Protein AF-A0A535DQ76-F1 (afdb_monomer_lite)

Secondary structure (DSSP, 8-state):
------EEEE--S-TTS-S-----HHHHHHHHHHHHHHHHTEEEEEEETTEEEEEEES-HHHHHHHHHHHHHHHHHH-TT-EEEEEEETTEEEEEEEPPP-------

Structure (mmCIF, N/CA/C/O backbone):
data_AF-A0A535DQ76-F1
#
_entry.id   AF-A0A535DQ76-F1
#
loop_
_atom_site.group_PDB
_atom_site.id
_atom_site.type_symbol
_atom_site.label_atom_id
_atom_site.label_alt_id
_atom_site.label_comp_id
_atom_site.label_asym_id
_atom_site.label_entity_id
_atom_site.label_seq_id
_atom_site.pdbx_PDB_ins_code
_atom_site.Cartn_x
_atom_site.Cartn_y
_atom_site.Cartn_z
_atom_site.occupancy
_atom_site.B_iso_or_equiv
_atom_site.auth_seq_id
_atom_site.auth_comp_id
_atom_site.auth_asym_id
_atom_site.auth_atom_id
_atom_site.pdbx_PDB_model_num
ATOM 1 N N . MET A 1 1 ? -16.157 -11.767 21.098 1.00 42.91 1 MET A N 1
ATOM 2 C CA . MET A 1 1 ? -15.486 -12.261 19.875 1.00 42.91 1 MET A CA 1
ATOM 3 C C . MET A 1 1 ? -14.058 -11.747 19.879 1.00 42.91 1 MET A C 1
ATOM 5 O O . MET A 1 1 ? -13.877 -10.554 20.072 1.00 42.91 1 MET A O 1
ATOM 9 N N . LYS A 1 2 ? -13.051 -12.621 19.752 1.00 48.41 2 LYS A N 1
ATOM 10 C CA . LYS A 1 2 ? -11.672 -12.180 19.495 1.00 48.41 2 LYS A CA 1
ATOM 11 C C . LYS A 1 2 ? -11.625 -11.763 18.026 1.00 48.41 2 LYS A C 1
ATOM 13 O O . LYS A 1 2 ? -11.803 -12.624 17.170 1.00 48.41 2 LYS A O 1
ATOM 18 N N . VAL A 1 3 ? -11.481 -10.470 17.748 1.00 57.53 3 VAL A N 1
ATOM 19 C CA . VAL A 1 3 ? -11.223 -9.992 16.385 1.00 57.53 3 VAL A CA 1
ATOM 20 C C . VAL A 1 3 ? -9.846 -10.533 16.013 1.00 57.53 3 VAL A C 1
ATOM 22 O O . VAL A 1 3 ? -8.850 -10.163 16.632 1.00 57.53 3 VAL A O 1
ATOM 25 N N . GLN A 1 4 ? -9.795 -11.508 15.107 1.00 62.81 4 GLN A N 1
ATOM 26 C CA . GLN A 1 4 ? -8.526 -11.924 14.525 1.00 62.81 4 GLN A CA 1
ATOM 27 C C . GLN A 1 4 ? -8.170 -10.873 13.485 1.00 62.81 4 GLN A C 1
ATOM 29 O O . GLN A 1 4 ? -8.809 -10.817 12.439 1.00 62.81 4 GLN A O 1
ATOM 34 N N . LEU A 1 5 ? -7.192 -10.030 13.809 1.00 82.94 5 LEU A N 1
ATOM 35 C CA . LEU A 1 5 ? -6.689 -9.025 12.884 1.00 82.94 5 LEU A CA 1
ATOM 36 C C . LEU A 1 5 ? -6.127 -9.729 11.645 1.00 82.94 5 LEU A C 1
ATOM 38 O O . LEU A 1 5 ? -5.319 -10.659 11.754 1.00 82.94 5 LEU A O 1
ATOM 42 N N . ARG A 1 6 ? -6.594 -9.309 10.468 1.00 93.56 6 ARG A N 1
ATOM 43 C CA . ARG A 1 6 ? -6.161 -9.862 9.182 1.00 93.56 6 ARG A CA 1
ATOM 44 C C . ARG A 1 6 ? -4.707 -9.478 8.894 1.00 93.56 6 ARG A C 1
ATOM 46 O O . ARG A 1 6 ? -4.274 -8.358 9.159 1.00 93.56 6 ARG A O 1
ATOM 53 N N . ARG A 1 7 ? -3.965 -10.407 8.294 1.00 95.31 7 ARG A N 1
ATOM 54 C CA . ARG A 1 7 ? -2.626 -10.173 7.742 1.00 95.31 7 ARG A CA 1
ATOM 55 C C . ARG A 1 7 ? -2.529 -10.806 6.366 1.00 95.31 7 ARG A C 1
ATOM 57 O O . ARG A 1 7 ? -2.907 -11.962 6.190 1.00 95.31 7 ARG A O 1
ATOM 64 N N . ARG A 1 8 ? -1.993 -10.055 5.411 1.00 95.44 8 ARG A N 1
ATOM 65 C CA . ARG A 1 8 ? -1.732 -10.499 4.043 1.00 95.44 8 ARG A CA 1
ATOM 66 C C . ARG A 1 8 ? -0.313 -10.105 3.662 1.00 95.44 8 ARG A C 1
ATOM 68 O O . ARG A 1 8 ? 0.090 -8.972 3.893 1.00 95.44 8 ARG A O 1
ATOM 75 N N . VAL A 1 9 ? 0.425 -11.036 3.068 1.00 95.12 9 VAL A N 1
ATOM 76 C CA . VAL A 1 9 ? 1.768 -10.791 2.533 1.00 95.12 9 VAL A CA 1
ATOM 77 C C . VAL A 1 9 ? 1.769 -11.180 1.061 1.00 95.12 9 VAL A C 1
ATOM 79 O O . VAL A 1 9 ? 1.330 -12.277 0.717 1.00 95.12 9 VAL A O 1
ATOM 82 N N . VAL A 1 10 ? 2.250 -10.279 0.211 1.00 93.31 10 VAL A N 1
ATOM 83 C CA . VAL A 1 10 ? 2.508 -10.514 -1.210 1.00 93.31 10 VAL A CA 1
ATOM 84 C C . VAL A 1 10 ? 4.016 -10.385 -1.415 1.00 93.31 10 VAL A C 1
ATOM 86 O O . VAL A 1 10 ? 4.538 -9.271 -1.337 1.00 93.31 10 VAL A O 1
ATOM 89 N N . PRO A 1 11 ? 4.740 -11.506 -1.582 1.00 90.31 11 PRO A N 1
ATOM 90 C CA . PRO A 1 11 ? 6.181 -11.468 -1.782 1.00 90.31 11 PRO A CA 1
ATOM 91 C C . PRO A 1 11 ? 6.519 -10.848 -3.138 1.00 90.31 11 PRO A C 1
ATOM 93 O O . PRO A 1 11 ? 5.722 -10.924 -4.075 1.00 90.31 11 PRO A O 1
ATOM 96 N N . ALA A 1 12 ? 7.726 -10.295 -3.242 1.00 86.88 12 ALA 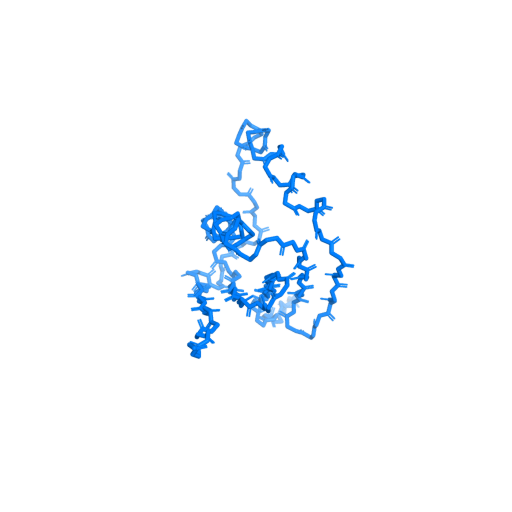A N 1
ATOM 97 C CA . ALA A 1 12 ? 8.297 -9.914 -4.526 1.00 86.88 12 ALA A CA 1
ATOM 98 C C . ALA A 1 12 ? 8.284 -11.116 -5.488 1.00 86.88 12 ALA A C 1
ATOM 100 O O . ALA A 1 12 ? 8.748 -12.206 -5.143 1.00 86.88 12 ALA A O 1
ATOM 101 N N . LEU A 1 13 ? 7.732 -10.910 -6.681 1.00 82.88 13 LEU A N 1
ATOM 102 C CA . LEU A 1 13 ? 7.675 -11.904 -7.752 1.00 82.88 13 LEU A CA 1
ATOM 103 C C . LEU A 1 13 ? 8.996 -11.973 -8.523 1.00 82.88 13 LEU A C 1
ATOM 105 O O . LEU A 1 13 ? 9.410 -13.058 -8.922 1.00 82.88 13 LEU A O 1
ATOM 109 N N . ASP A 1 14 ? 9.656 -10.827 -8.703 1.00 79.31 14 ASP A N 1
ATOM 110 C CA . ASP A 1 14 ? 10.959 -10.711 -9.358 1.00 79.31 14 ASP A CA 1
ATOM 111 C C . ASP A 1 14 ? 11.807 -9.621 -8.674 1.00 79.31 14 ASP A C 1
ATOM 113 O O . ASP A 1 14 ? 11.772 -8.458 -9.080 1.00 79.31 14 ASP A O 1
ATOM 117 N N . PRO A 1 15 ? 12.563 -9.967 -7.613 1.00 73.62 15 PRO A N 1
ATOM 118 C CA . PRO A 1 15 ? 13.409 -9.026 -6.872 1.00 73.62 15 PRO A CA 1
ATOM 119 C C . PRO A 1 15 ? 14.533 -8.384 -7.697 1.00 73.62 15 PRO A C 1
ATOM 121 O O . PRO A 1 15 ? 15.128 -7.415 -7.231 1.00 73.62 15 PRO A O 1
ATOM 124 N N . GLY A 1 16 ? 14.861 -8.949 -8.866 1.00 69.69 16 GLY A N 1
ATOM 125 C CA . GLY A 1 16 ? 15.913 -8.469 -9.763 1.00 69.69 16 GLY A CA 1
ATOM 126 C C . GLY A 1 16 ? 15.389 -7.702 -10.976 1.00 69.69 16 GLY A C 1
ATOM 127 O O . GLY A 1 16 ? 16.196 -7.289 -11.806 1.00 69.69 16 GLY A O 1
ATOM 128 N N . ALA A 1 17 ? 14.069 -7.522 -11.096 1.00 69.00 17 ALA A N 1
ATOM 129 C CA . ALA A 1 17 ? 13.485 -6.727 -12.166 1.00 69.00 17 ALA A CA 1
ATOM 130 C C . ALA A 1 17 ? 13.997 -5.282 -12.102 1.00 69.00 17 ALA A C 1
ATOM 132 O O . ALA A 1 17 ? 14.040 -4.677 -11.027 1.00 69.00 17 ALA A O 1
ATOM 133 N N . ASP A 1 18 ? 14.332 -4.715 -13.263 1.00 65.88 18 ASP A N 1
ATOM 134 C CA . ASP A 1 18 ? 14.671 -3.298 -13.349 1.00 65.88 18 ASP A CA 1
ATOM 135 C C . ASP A 1 18 ? 13.514 -2.452 -12.791 1.00 65.88 18 ASP A C 1
ATOM 137 O O . ASP A 1 18 ? 12.350 -2.715 -13.123 1.00 65.88 18 ASP A O 1
ATOM 141 N N . PRO A 1 19 ? 13.798 -1.420 -11.971 1.00 63.78 19 PRO A N 1
ATOM 142 C CA . PRO A 1 19 ? 12.783 -0.521 -11.439 1.00 63.78 19 PRO A CA 1
ATOM 143 C C . PRO A 1 19 ? 12.266 0.401 -12.553 1.00 63.78 19 PRO A C 1
ATOM 145 O O . PRO A 1 19 ? 12.566 1.591 -12.613 1.00 63.78 19 PRO A O 1
ATOM 148 N N . ALA A 1 20 ? 11.479 -0.166 -13.462 1.00 62.75 20 ALA A N 1
ATOM 149 C CA . ALA A 1 20 ? 10.837 0.518 -14.565 1.00 62.75 20 ALA A CA 1
ATOM 150 C C . ALA A 1 20 ? 9.325 0.315 -14.452 1.00 62.75 20 ALA A C 1
ATOM 152 O O . ALA A 1 20 ? 8.804 -0.786 -14.619 1.00 62.75 20 ALA A O 1
ATOM 153 N N . CYS A 1 21 ? 8.607 1.403 -14.175 1.00 62.94 21 CYS A N 1
ATOM 154 C CA . CYS A 1 21 ? 7.152 1.402 -14.225 1.00 62.94 21 CYS A CA 1
ATOM 155 C C . CYS A 1 21 ? 6.706 1.069 -15.656 1.00 62.94 21 CYS A C 1
ATOM 157 O O . CYS A 1 21 ? 6.943 1.841 -16.585 1.00 62.94 21 CYS A O 1
ATOM 159 N N . SER A 1 22 ? 6.063 -0.085 -15.835 1.00 64.88 22 SER A N 1
ATOM 160 C CA . SER A 1 22 ? 5.579 -0.563 -17.137 1.00 64.88 22 SER A CA 1
ATOM 161 C C . SER A 1 22 ? 4.191 -0.017 -17.501 1.00 64.88 22 SER A C 1
ATOM 163 O O . SER A 1 22 ? 3.613 -0.401 -18.521 1.00 64.88 22 SER A O 1
ATOM 165 N N . LEU A 1 23 ? 3.631 0.887 -16.684 1.00 66.44 23 LEU A N 1
ATOM 166 C CA . LEU A 1 23 ? 2.305 1.443 -16.926 1.00 66.44 23 LEU A CA 1
ATOM 167 C C . LEU A 1 23 ? 2.277 2.324 -18.168 1.00 66.44 23 LEU A C 1
ATOM 169 O O . LEU A 1 23 ? 3.037 3.281 -18.312 1.00 66.44 23 LEU A O 1
ATOM 173 N N . THR A 1 24 ? 1.288 2.069 -19.023 1.00 72.81 24 THR A N 1
ATOM 174 C CA . THR A 1 24 ? 0.927 3.031 -20.059 1.00 72.81 24 THR A CA 1
ATOM 175 C C . THR A 1 24 ? 0.298 4.276 -19.416 1.00 72.81 24 THR A C 1
ATOM 177 O O . THR A 1 24 ? -0.361 4.177 -18.373 1.00 72.81 24 THR A O 1
ATOM 180 N N . PRO A 1 25 ? 0.406 5.461 -20.042 1.00 72.94 25 PRO A N 1
ATOM 181 C CA . PRO A 1 25 ? -0.212 6.687 -19.527 1.00 72.94 25 PRO A CA 1
ATOM 182 C C . PRO A 1 25 ? -1.727 6.561 -19.283 1.00 72.94 25 PRO A C 1
ATOM 184 O O . PRO A 1 25 ? -2.279 7.166 -18.366 1.00 72.94 25 PRO A O 1
ATOM 187 N N . GLU A 1 26 ? -2.416 5.754 -20.091 1.00 74.19 26 GLU A N 1
ATOM 188 C CA . GLU A 1 26 ? -3.854 5.491 -19.977 1.00 74.19 26 GLU A CA 1
ATOM 189 C C . GLU A 1 26 ? -4.186 4.550 -18.814 1.00 74.19 26 GLU A C 1
ATOM 191 O O . GLU A 1 26 ? -5.257 4.660 -18.216 1.00 74.19 26 GLU A O 1
ATOM 196 N N . ALA A 1 27 ? -3.295 3.608 -18.490 1.00 71.38 27 ALA A N 1
ATOM 197 C CA . ALA A 1 27 ? -3.411 2.793 -17.286 1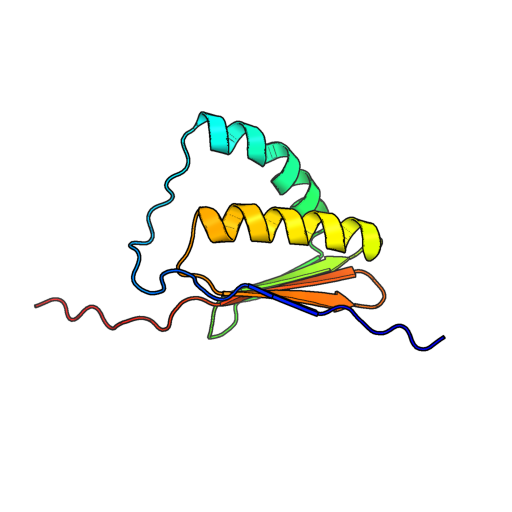.00 71.38 27 ALA A CA 1
ATOM 198 C C . ALA A 1 27 ? -3.174 3.651 -16.033 1.00 71.38 27 ALA A C 1
ATOM 200 O O . ALA A 1 27 ? -3.959 3.571 -15.092 1.00 71.38 27 ALA A O 1
ATOM 201 N N . GLY A 1 28 ? -2.189 4.556 -16.064 1.00 71.88 28 GLY A N 1
ATOM 202 C CA . GLY A 1 28 ? -1.942 5.514 -14.981 1.00 71.88 28 GLY A CA 1
ATOM 203 C C . GLY A 1 28 ? -3.143 6.425 -14.696 1.00 71.88 28 GLY A C 1
ATOM 204 O O . GLY A 1 28 ? -3.594 6.518 -13.557 1.00 71.88 28 GLY A O 1
ATOM 205 N N . LYS A 1 29 ? -3.742 7.032 -15.733 1.00 76.56 29 LYS A N 1
ATOM 206 C CA . LYS A 1 29 ? -4.935 7.894 -15.582 1.00 76.56 29 LYS A CA 1
ATOM 207 C C . LYS A 1 29 ? -6.143 7.171 -14.987 1.00 76.56 29 LYS A C 1
ATOM 209 O O . LYS A 1 29 ? -6.930 7.789 -14.280 1.00 76.56 29 LYS A O 1
ATOM 214 N N . ARG A 1 30 ? -6.303 5.877 -15.282 1.00 79.00 30 ARG A N 1
ATOM 215 C CA . ARG A 1 30 ? -7.399 5.064 -14.735 1.00 79.00 30 ARG A CA 1
ATOM 216 C C . ARG A 1 30 ? -7.215 4.760 -13.247 1.00 79.00 30 ARG A C 1
ATOM 218 O O . ARG A 1 30 ? -8.212 4.677 -12.543 1.00 79.00 30 ARG A O 1
ATOM 225 N N . ARG A 1 31 ? -5.968 4.642 -12.778 1.00 78.38 31 ARG A N 1
ATOM 226 C CA . ARG A 1 31 ? -5.624 4.360 -11.372 1.00 78.38 31 ARG A CA 1
ATOM 227 C C . ARG A 1 31 ? -5.591 5.607 -10.487 1.00 78.38 31 ARG A C 1
ATOM 229 O O . ARG A 1 31 ? -5.857 5.510 -9.294 1.00 78.38 31 ARG A O 1
ATOM 236 N N . ALA A 1 32 ? -5.303 6.774 -11.067 1.00 79.81 32 ALA A N 1
ATOM 237 C CA . ALA A 1 32 ? -5.164 8.041 -10.345 1.00 79.81 32 ALA A CA 1
ATOM 238 C C . ALA A 1 32 ? -6.292 8.341 -9.329 1.00 79.81 32 ALA A C 1
ATOM 240 O O . ALA A 1 32 ? -5.965 8.543 -8.161 1.00 79.81 32 ALA A O 1
ATOM 241 N N . PRO A 1 33 ? -7.596 8.301 -9.682 1.00 84.00 33 PRO A N 1
ATOM 242 C CA . PRO A 1 33 ? -8.655 8.636 -8.723 1.00 84.00 33 PRO A CA 1
ATOM 243 C C . PRO A 1 33 ? -8.765 7.628 -7.569 1.00 84.00 33 PRO A C 1
ATOM 245 O O . PRO A 1 33 ? -9.129 7.989 -6.450 1.00 84.00 33 PRO A O 1
ATOM 248 N N . ASP A 1 34 ? -8.441 6.360 -7.824 1.00 82.69 34 ASP A N 1
ATOM 249 C CA . ASP A 1 34 ? -8.462 5.305 -6.814 1.00 82.69 34 ASP A CA 1
ATOM 250 C C . ASP A 1 34 ? -7.295 5.434 -5.830 1.00 82.69 34 ASP A C 1
ATOM 252 O O . ASP A 1 34 ? -7.491 5.302 -4.619 1.00 82.69 34 ASP A O 1
ATOM 256 N N . MET A 1 35 ? -6.104 5.768 -6.334 1.00 83.12 35 MET A N 1
ATOM 257 C CA . MET A 1 35 ? -4.956 6.122 -5.501 1.00 83.12 35 MET A CA 1
ATOM 258 C C . MET A 1 35 ? -5.222 7.387 -4.687 1.00 83.12 35 MET A C 1
ATOM 260 O O . MET A 1 35 ? -5.008 7.384 -3.480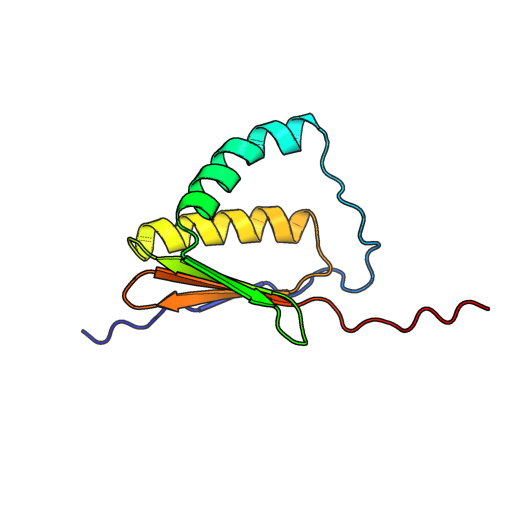 1.00 83.12 35 MET A O 1
ATOM 264 N N . GLU A 1 36 ? -5.723 8.455 -5.309 1.00 86.50 36 GLU A N 1
ATOM 265 C CA . GLU A 1 36 ? -6.041 9.704 -4.609 1.00 86.50 36 GLU A CA 1
ATOM 266 C C . GLU A 1 36 ? -7.038 9.465 -3.468 1.00 86.50 36 GLU A C 1
ATOM 268 O O . GLU A 1 36 ? -6.829 9.949 -2.353 1.00 86.50 36 GLU A O 1
ATOM 273 N N . ARG A 1 37 ? -8.078 8.651 -3.703 1.00 87.06 37 ARG A N 1
ATOM 274 C CA . ARG A 1 37 ? -9.046 8.290 -2.660 1.00 87.06 37 ARG A CA 1
ATOM 275 C C . ARG A 1 37 ? -8.384 7.547 -1.502 1.00 87.06 37 ARG A C 1
ATOM 277 O O . ARG A 1 37 ? -8.596 7.928 -0.350 1.00 87.06 37 ARG A O 1
ATOM 284 N N . LEU A 1 38 ? -7.581 6.520 -1.781 1.00 89.56 38 LEU A N 1
ATOM 285 C CA . LEU A 1 38 ? -6.904 5.740 -0.741 1.00 89.56 38 LEU A CA 1
ATOM 286 C C . LEU A 1 38 ? -5.930 6.614 0.062 1.00 89.56 38 LEU A C 1
ATOM 288 O O . LEU A 1 38 ? -5.986 6.659 1.291 1.00 89.56 38 LEU A O 1
ATOM 292 N N . PHE A 1 39 ? -5.076 7.370 -0.625 1.00 89.69 39 PHE A N 1
ATOM 293 C CA . PHE A 1 39 ? -4.065 8.207 0.017 1.00 89.69 39 PHE A CA 1
ATOM 294 C C . PHE A 1 39 ? -4.656 9.437 0.723 1.00 89.69 39 PHE A C 1
ATOM 296 O O . PHE A 1 39 ? -4.034 9.945 1.651 1.00 89.69 39 PHE A O 1
ATOM 303 N N . SER A 1 40 ? -5.888 9.860 0.413 1.00 90.38 40 SER A N 1
ATOM 304 C CA . SER A 1 40 ? -6.603 10.864 1.225 1.00 90.38 40 SER A CA 1
ATOM 305 C C . SER A 1 40 ? -6.900 10.393 2.662 1.00 90.38 40 SER A C 1
ATOM 307 O O . SER A 1 40 ? -7.076 11.209 3.572 1.00 90.38 40 SER A O 1
ATOM 309 N N . GLN A 1 41 ? -6.920 9.074 2.888 1.00 89.50 41 GLN A N 1
ATOM 310 C CA . GLN A 1 41 ? -7.118 8.444 4.198 1.00 89.50 41 GLN A CA 1
ATOM 311 C C . GLN A 1 41 ? -5.794 8.150 4.925 1.00 89.50 41 GLN A C 1
ATOM 313 O O . GLN A 1 41 ? -5.804 7.666 6.063 1.00 89.50 41 GLN A O 1
ATOM 318 N N . LEU A 1 42 ? -4.653 8.457 4.295 1.00 94.12 42 LEU A N 1
ATOM 319 C CA . LEU A 1 42 ? -3.334 8.320 4.898 1.00 94.12 42 LEU A CA 1
ATOM 320 C C . LEU A 1 42 ? -3.216 9.266 6.096 1.00 94.12 42 LEU A C 1
ATOM 322 O O . LEU A 1 42 ? -3.514 10.461 6.017 1.00 94.12 42 LEU A O 1
ATOM 326 N N . ARG A 1 43 ? -2.788 8.721 7.231 1.00 94.69 43 ARG A N 1
ATOM 327 C CA . ARG A 1 43 ? -2.517 9.500 8.444 1.00 94.69 43 ARG A CA 1
ATOM 328 C C . ARG A 1 43 ? -1.048 9.640 8.729 1.00 94.69 43 ARG A C 1
ATOM 330 O O . ARG A 1 43 ? -0.636 10.669 9.251 1.00 94.69 43 ARG A O 1
ATOM 337 N N . GLU A 1 44 ? -0.278 8.621 8.395 1.00 93.69 44 GLU A N 1
ATOM 338 C CA . GLU A 1 44 ? 1.145 8.626 8.655 1.00 93.69 44 GLU A CA 1
ATOM 339 C C . GLU A 1 44 ? 1.868 7.839 7.574 1.00 93.69 44 GLU A C 1
ATOM 341 O O . GLU A 1 44 ? 1.417 6.771 7.166 1.00 93.69 44 GLU A O 1
ATOM 346 N N . GLN A 1 45 ? 2.999 8.373 7.131 1.00 94.00 45 GLN A N 1
ATOM 347 C CA . GLN A 1 45 ? 3.966 7.657 6.319 1.00 94.00 45 GLN A CA 1
ATOM 348 C C . GLN A 1 45 ? 5.297 7.687 7.055 1.00 94.00 45 GLN A C 1
ATOM 350 O O . GLN A 1 45 ? 5.753 8.750 7.480 1.00 94.00 45 GLN A O 1
ATOM 355 N N . ARG A 1 46 ? 5.922 6.522 7.196 1.00 91.31 46 ARG A N 1
ATOM 356 C CA . ARG A 1 46 ? 7.239 6.370 7.808 1.00 91.31 46 ARG A CA 1
ATOM 357 C C . ARG A 1 46 ? 8.174 5.709 6.818 1.00 91.31 46 ARG A C 1
ATOM 359 O O . ARG A 1 46 ? 7.853 4.661 6.263 1.00 91.31 46 ARG A O 1
ATOM 366 N N . GLN A 1 47 ? 9.345 6.298 6.635 1.00 87.94 47 GLN A N 1
ATOM 367 C CA . GLN A 1 47 ? 10.435 5.609 5.966 1.00 87.94 47 GLN A CA 1
ATOM 368 C C . GLN A 1 47 ? 11.089 4.654 6.969 1.00 87.94 47 GLN A C 1
ATOM 370 O O . GLN A 1 47 ? 11.357 5.032 8.110 1.00 87.94 47 GLN A O 1
ATOM 375 N N . THR A 1 48 ? 11.314 3.413 6.558 1.00 82.88 48 THR A N 1
ATOM 376 C CA . THR A 1 48 ? 12.017 2.395 7.344 1.00 82.88 48 THR A CA 1
ATOM 377 C C . THR A 1 48 ? 13.321 2.030 6.643 1.00 82.88 48 THR A C 1
ATOM 379 O O . THR A 1 48 ? 13.519 2.356 5.475 1.00 82.88 48 THR A O 1
ATOM 382 N N . GLU A 1 49 ? 14.216 1.330 7.340 1.00 77.31 49 GLU A N 1
ATOM 383 C CA . GLU A 1 49 ? 15.481 0.858 6.757 1.00 77.31 49 GLU A CA 1
ATOM 384 C C . GLU A 1 49 ? 15.261 -0.016 5.506 1.00 77.31 49 GLU A C 1
ATOM 386 O O . GLU A 1 49 ? 16.064 0.012 4.579 1.00 77.31 49 GLU A O 1
ATOM 391 N N . GLY A 1 50 ? 14.141 -0.747 5.452 1.00 78.31 50 GLY A N 1
ATOM 392 C CA . GLY A 1 50 ? 13.793 -1.645 4.348 1.00 78.31 50 GLY A CA 1
ATOM 393 C C . GLY A 1 50 ? 12.790 -1.088 3.335 1.00 78.31 50 GLY A C 1
ATOM 394 O O . GLY A 1 50 ? 12.430 -1.812 2.412 1.00 78.31 50 GLY A O 1
ATOM 395 N N . GLY A 1 51 ? 12.289 0.144 3.485 1.00 87.06 51 GLY A N 1
ATOM 396 C CA . GLY A 1 51 ? 11.300 0.716 2.565 1.00 87.06 51 GLY A CA 1
ATOM 397 C C . GLY A 1 51 ? 10.365 1.736 3.215 1.00 87.06 51 GLY A C 1
ATOM 398 O O . GLY A 1 51 ? 10.819 2.686 3.847 1.00 87.06 51 GLY A O 1
ATOM 399 N N . ASN A 1 52 ? 9.052 1.575 3.035 1.00 91.50 52 ASN A N 1
ATOM 400 C CA . ASN A 1 52 ? 8.041 2.517 3.526 1.00 91.50 52 ASN A CA 1
ATOM 401 C C . ASN A 1 52 ? 6.920 1.806 4.292 1.00 91.50 52 ASN A C 1
ATOM 403 O O . ASN A 1 52 ? 6.503 0.707 3.936 1.00 91.50 52 ASN A O 1
ATOM 407 N N . GLU A 1 53 ? 6.393 2.468 5.314 1.00 94.94 53 GLU A N 1
ATOM 408 C CA . GLU A 1 53 ? 5.186 2.084 6.042 1.00 94.94 53 GLU A CA 1
ATOM 409 C C . GLU A 1 53 ? 4.142 3.198 5.903 1.00 94.94 53 GLU A C 1
ATOM 411 O O . GLU A 1 53 ? 4.446 4.375 6.097 1.00 94.94 53 GLU A O 1
ATOM 416 N N . PHE A 1 54 ? 2.911 2.823 5.571 1.00 95.56 54 PHE A N 1
ATOM 417 C CA . PHE A 1 54 ? 1.770 3.712 5.386 1.00 95.56 54 PHE A CA 1
ATOM 418 C C . PHE A 1 54 ? 0.655 3.299 6.343 1.00 95.56 54 PHE A C 1
ATOM 420 O O . PHE A 1 54 ? 0.219 2.148 6.342 1.00 95.56 54 PHE A O 1
ATOM 427 N N . VAL A 1 55 ? 0.180 4.242 7.151 1.00 96.00 55 VAL A N 1
ATOM 428 C CA . VAL A 1 55 ? -0.881 4.027 8.136 1.00 96.00 55 VAL A CA 1
ATOM 429 C C . VAL A 1 55 ? -2.144 4.736 7.667 1.00 96.00 55 VAL A C 1
ATOM 431 O O . VAL 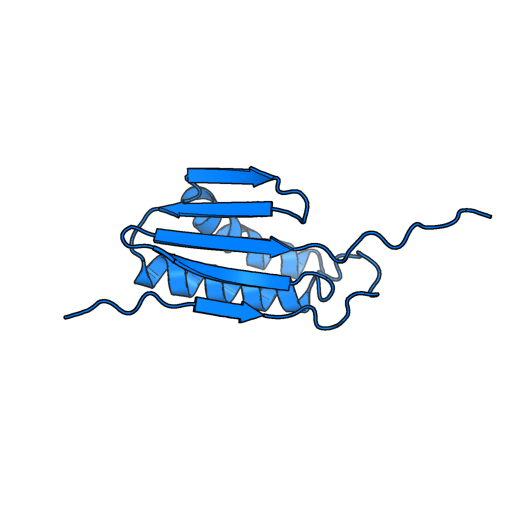A 1 55 ? -2.227 5.969 7.682 1.00 96.00 55 VAL A O 1
ATOM 434 N N . PHE A 1 56 ? -3.149 3.955 7.291 1.00 95.38 56 PHE A N 1
ATOM 435 C CA . PHE A 1 56 ? -4.475 4.440 6.924 1.00 95.38 56 PHE A CA 1
ATOM 436 C C . PHE A 1 56 ? -5.407 4.330 8.130 1.00 95.38 56 PHE A C 1
ATOM 438 O O . PHE A 1 56 ? -5.377 3.327 8.846 1.00 95.38 56 PHE A O 1
ATOM 445 N N . ARG A 1 57 ? -6.242 5.348 8.371 1.00 94.50 57 ARG A N 1
ATOM 446 C CA . ARG A 1 57 ? -7.251 5.314 9.447 1.00 94.50 57 ARG A CA 1
ATOM 447 C C . ARG A 1 57 ? -8.646 5.519 8.880 1.00 94.50 57 ARG A C 1
ATOM 449 O O . ARG A 1 57 ? -8.860 6.445 8.103 1.00 94.50 57 ARG A O 1
ATOM 456 N N . GLY A 1 58 ? -9.587 4.701 9.329 1.00 92.12 58 GLY A 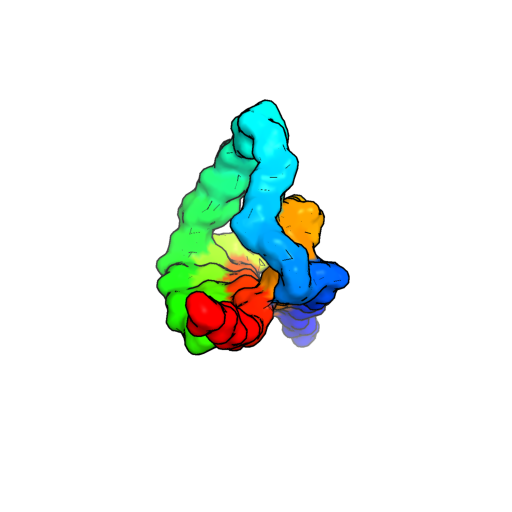N 1
ATOM 457 C CA . GLY A 1 58 ? -10.947 4.659 8.804 1.00 92.12 58 GLY A CA 1
ATOM 458 C C . GLY A 1 58 ? -11.621 3.334 9.136 1.00 92.12 58 GLY A C 1
ATOM 459 O O . GLY A 1 58 ? -11.196 2.633 10.054 1.00 92.12 58 GLY A O 1
ATOM 460 N N . ASP A 1 59 ? -12.664 3.003 8.379 1.00 92.25 59 ASP A N 1
ATOM 461 C CA . ASP A 1 59 ? -13.330 1.705 8.470 1.00 92.25 59 ASP A CA 1
ATOM 462 C C . ASP A 1 59 ? -12.373 0.578 8.023 1.00 92.25 59 ASP A C 1
ATOM 464 O O . ASP A 1 59 ? -11.923 0.599 6.871 1.00 92.25 59 ASP A O 1
ATOM 468 N N . PRO A 1 60 ? -12.028 -0.391 8.897 1.00 91.31 60 PRO A N 1
ATOM 469 C CA . PRO A 1 60 ? -11.042 -1.419 8.573 1.00 91.31 60 PRO A CA 1
ATOM 470 C C . PRO A 1 60 ? -11.443 -2.304 7.393 1.00 91.31 60 PRO A C 1
ATOM 472 O O . PRO A 1 60 ? -10.574 -2.686 6.620 1.00 91.31 60 PRO A O 1
ATOM 475 N N . ASP A 1 61 ? -12.731 -2.608 7.211 1.00 92.06 61 ASP A N 1
ATOM 476 C CA . ASP A 1 61 ? -13.195 -3.472 6.118 1.00 92.06 61 ASP A CA 1
ATOM 477 C C . ASP A 1 61 ? -13.079 -2.798 4.753 1.00 92.06 61 ASP A C 1
ATOM 479 O O . ASP A 1 61 ? -12.566 -3.394 3.800 1.00 92.06 61 ASP A O 1
ATOM 483 N N . THR A 1 62 ? -13.490 -1.535 4.673 1.00 92.69 62 THR A N 1
ATOM 484 C CA . THR A 1 62 ? -13.357 -0.721 3.464 1.00 92.69 62 THR A CA 1
ATOM 485 C C . THR A 1 62 ? -11.885 -0.507 3.120 1.00 92.69 62 THR A C 1
ATOM 487 O O . THR A 1 62 ? -11.464 -0.800 1.999 1.00 92.69 62 THR A O 1
ATOM 490 N N . LEU A 1 63 ? -11.076 -0.074 4.094 1.00 94.38 63 LEU A N 1
ATOM 491 C CA . LEU A 1 63 ? -9.638 0.129 3.900 1.00 94.38 63 LEU A CA 1
ATOM 492 C C . LEU A 1 63 ? -8.921 -1.171 3.543 1.00 94.38 63 LEU A C 1
ATOM 494 O O . LEU A 1 63 ? -7.997 -1.160 2.732 1.00 94.38 63 LEU A O 1
ATOM 498 N N . TRP A 1 64 ? -9.350 -2.301 4.107 1.00 95.19 64 TRP A N 1
ATOM 499 C CA . TRP A 1 64 ? -8.765 -3.591 3.780 1.00 95.19 64 TRP A CA 1
ATOM 500 C C . TRP A 1 64 ? -8.940 -3.920 2.299 1.00 95.19 64 TRP A C 1
ATOM 502 O O . TRP A 1 64 ? -7.967 -4.282 1.635 1.00 95.19 64 TRP A O 1
ATOM 512 N N . ALA A 1 65 ? -10.151 -3.749 1.766 1.00 93.88 65 ALA A N 1
ATOM 513 C CA . ALA A 1 65 ? -10.433 -3.984 0.355 1.00 93.88 65 ALA A CA 1
ATOM 514 C C . ALA A 1 65 ? -9.666 -3.013 -0.562 1.00 93.88 65 ALA A C 1
ATOM 516 O O . ALA A 1 65 ? -9.093 -3.435 -1.568 1.00 93.88 65 ALA A O 1
ATOM 517 N N . GLU A 1 66 ? -9.610 -1.727 -0.205 1.00 93.94 66 GLU A N 1
ATOM 518 C CA . GLU A 1 66 ? -8.903 -0.707 -0.990 1.00 93.94 66 GLU A CA 1
ATOM 519 C C . GLU A 1 66 ? -7.392 -0.953 -1.041 1.00 93.94 66 GLU A C 1
ATOM 521 O O . GLU A 1 66 ? -6.808 -0.959 -2.127 1.00 93.94 66 GLU A O 1
ATOM 526 N N . VAL A 1 67 ? -6.768 -1.214 0.112 1.00 94.88 67 VAL A N 1
ATOM 527 C CA . VAL A 1 67 ? -5.333 -1.520 0.196 1.00 94.88 67 VAL A CA 1
ATOM 528 C C . VAL A 1 67 ? -5.022 -2.852 -0.488 1.00 94.88 67 VAL A C 1
ATOM 530 O O . VAL A 1 67 ? -4.004 -2.956 -1.165 1.00 94.88 67 VAL A O 1
ATOM 533 N N . SER A 1 68 ? -5.899 -3.858 -0.388 1.00 94.44 68 SER A N 1
ATOM 534 C CA . SER A 1 68 ? -5.709 -5.126 -1.103 1.00 94.44 68 SER A CA 1
ATOM 535 C C . SER A 1 68 ? -5.668 -4.929 -2.619 1.00 94.44 68 SER A C 1
ATOM 537 O O . SER A 1 68 ? -4.757 -5.454 -3.258 1.00 94.44 68 SER A O 1
ATOM 539 N N . ARG A 1 69 ? -6.586 -4.128 -3.179 1.00 92.06 69 ARG A N 1
ATOM 540 C CA . ARG A 1 69 ? -6.582 -3.794 -4.611 1.00 92.06 69 ARG A CA 1
ATOM 541 C C . ARG A 1 69 ? -5.320 -3.034 -5.014 1.00 92.06 69 ARG A C 1
ATOM 543 O O . ARG A 1 69 ? -4.721 -3.360 -6.032 1.00 92.06 69 ARG A O 1
ATOM 550 N N . PHE A 1 70 ? -4.898 -2.060 -4.206 1.00 91.69 70 PHE A N 1
ATOM 551 C CA . PHE A 1 70 ? -3.646 -1.339 -4.442 1.00 91.69 70 PHE A CA 1
ATOM 552 C C . PHE A 1 70 ? -2.450 -2.301 -4.499 1.00 91.69 70 PHE A C 1
ATOM 554 O O . PHE A 1 70 ? -1.676 -2.261 -5.447 1.00 91.69 70 PHE A O 1
ATOM 561 N N . VAL A 1 71 ? -2.336 -3.224 -3.539 1.00 92.56 71 VAL A N 1
ATOM 562 C CA . VAL A 1 71 ? -1.264 -4.232 -3.520 1.00 92.56 71 VAL A CA 1
ATOM 563 C C . VAL A 1 71 ? -1.300 -5.139 -4.756 1.00 92.56 71 VAL A C 1
ATOM 565 O O . VAL A 1 71 ? -0.247 -5.466 -5.300 1.00 92.56 71 VAL A O 1
ATOM 568 N N . ASP A 1 72 ? -2.482 -5.536 -5.233 1.00 90.62 72 ASP A N 1
ATOM 569 C CA . ASP A 1 72 ? -2.610 -6.358 -6.447 1.00 90.62 72 ASP A CA 1
ATOM 570 C C . ASP A 1 72 ? -2.108 -5.612 -7.689 1.00 90.62 72 ASP A C 1
ATOM 572 O O . ASP A 1 72 ? -1.370 -6.161 -8.506 1.00 90.62 72 ASP A O 1
ATOM 576 N N . GLU A 1 73 ? -2.471 -4.338 -7.815 1.00 87.25 73 GLU A N 1
ATOM 577 C CA . GLU A 1 73 ? -2.071 -3.495 -8.942 1.00 87.25 73 GLU A CA 1
ATOM 578 C C . GLU A 1 73 ? -0.581 -3.136 -8.919 1.00 87.25 73 GLU A C 1
ATOM 580 O O . GLU A 1 73 ? 0.053 -3.072 -9.979 1.00 87.25 73 GLU A O 1
ATOM 585 N N . GLU A 1 74 ? -0.035 -2.905 -7.725 1.00 86.94 74 GLU A N 1
ATOM 586 C CA . GLU A 1 74 ? 1.364 -2.551 -7.515 1.00 86.94 74 GLU A CA 1
ATOM 587 C C . GLU A 1 74 ? 2.287 -3.758 -7.638 1.00 86.94 74 GLU A C 1
ATOM 589 O O . GLU A 1 74 ? 3.308 -3.654 -8.302 1.00 86.94 74 GLU A O 1
ATOM 594 N N . SER A 1 75 ? 1.921 -4.927 -7.108 1.00 87.69 75 SER A N 1
ATOM 595 C CA . SER A 1 75 ? 2.738 -6.141 -7.271 1.00 87.69 75 SER A CA 1
ATOM 596 C C . SER A 1 75 ? 2.883 -6.576 -8.735 1.00 87.69 75 SER A C 1
ATOM 598 O O . SER A 1 75 ? 3.899 -7.161 -9.106 1.00 87.69 75 SER A O 1
ATOM 600 N N . ALA A 1 76 ? 1.911 -6.241 -9.591 1.00 83.12 76 ALA A N 1
ATOM 601 C CA . ALA A 1 76 ? 2.009 -6.440 -11.035 1.00 83.12 76 ALA A C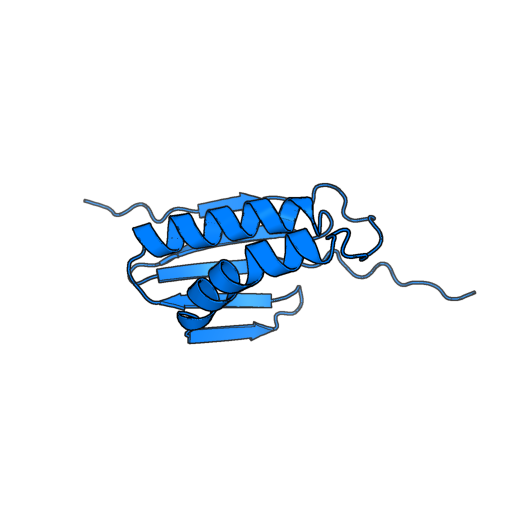A 1
ATOM 602 C C . ALA A 1 76 ? 2.894 -5.391 -11.740 1.00 83.12 76 ALA A C 1
ATOM 604 O O . ALA A 1 76 ? 3.498 -5.692 -12.768 1.00 83.12 76 ALA A O 1
ATOM 605 N N . CYS A 1 77 ? 2.950 -4.159 -11.225 1.00 78.38 77 CYS A N 1
ATOM 606 C CA . CYS A 1 77 ? 3.725 -3.059 -11.811 1.00 78.38 77 CYS A CA 1
ATOM 607 C C . CYS A 1 77 ? 5.180 -3.028 -11.317 1.00 78.38 77 CYS A C 1
ATOM 609 O O . CYS A 1 77 ? 6.090 -2.716 -12.081 1.00 78.38 77 CYS A O 1
ATOM 611 N N . CYS A 1 78 ? 5.385 -3.352 -10.044 1.00 82.44 78 CYS A N 1
ATOM 612 C CA . CYS A 1 78 ? 6.639 -3.292 -9.309 1.00 82.44 78 CYS A CA 1
ATOM 613 C C . CYS A 1 78 ? 6.903 -4.663 -8.656 1.00 82.44 78 CYS A C 1
ATOM 615 O O . CYS A 1 78 ? 6.827 -4.801 -7.431 1.00 82.44 78 CYS A O 1
ATOM 617 N N . PRO A 1 79 ? 7.209 -5.703 -9.456 1.00 83.00 79 PRO A N 1
ATOM 618 C CA . PRO A 1 79 ? 7.312 -7.080 -8.970 1.00 83.00 79 PRO A CA 1
ATOM 619 C C . PRO A 1 79 ? 8.495 -7.310 -8.019 1.00 83.00 79 PRO A C 1
ATOM 621 O O . PRO A 1 79 ? 8.595 -8.379 -7.422 1.00 83.00 79 PRO A O 1
ATOM 624 N N . PHE A 1 80 ? 9.379 -6.326 -7.861 1.00 84.88 80 PHE A N 1
ATOM 625 C CA . PHE A 1 80 ? 10.542 -6.379 -6.981 1.00 84.88 80 PHE A CA 1
ATOM 626 C C . PHE A 1 80 ? 10.231 -6.020 -5.520 1.00 84.88 80 PHE A C 1
ATOM 628 O O . PHE A 1 80 ? 11.010 -6.366 -4.631 1.00 84.88 80 PHE A O 1
ATOM 635 N N . PHE A 1 81 ? 9.103 -5.358 -5.240 1.00 88.19 81 PHE A N 1
ATOM 636 C CA . PHE A 1 81 ? 8.694 -5.027 -3.874 1.00 88.19 81 PHE A CA 1
ATOM 637 C C . PHE A 1 81 ? 7.959 -6.186 -3.194 1.00 88.19 81 PHE A C 1
ATOM 639 O O . PHE A 1 81 ? 7.165 -6.896 -3.807 1.00 88.19 81 PHE A O 1
ATOM 646 N N . THR A 1 82 ? 8.174 -6.333 -1.886 1.00 91.75 82 THR A N 1
ATOM 647 C CA . THR A 1 82 ? 7.297 -7.132 -1.019 1.00 91.75 82 THR A CA 1
ATOM 648 C C . THR A 1 82 ? 6.290 -6.218 -0.333 1.00 91.75 82 THR A C 1
ATOM 650 O O . THR A 1 82 ? 6.664 -5.176 0.205 1.00 91.75 82 THR A O 1
ATOM 653 N N . TYR A 1 83 ? 5.024 -6.627 -0.310 1.00 94.00 83 TYR A N 1
ATOM 654 C CA . TYR A 1 83 ? 3.934 -5.879 0.307 1.00 94.00 83 TYR A CA 1
ATOM 655 C C . TYR A 1 83 ? 3.362 -6.657 1.488 1.00 94.00 83 TYR A C 1
ATOM 657 O O . TYR A 1 83 ? 3.015 -7.832 1.368 1.00 94.00 83 TYR A O 1
ATOM 665 N N . GLU A 1 84 ? 3.215 -5.999 2.629 1.00 95.81 84 GLU A N 1
ATOM 666 C CA . GLU A 1 84 ? 2.546 -6.548 3.804 1.00 95.81 84 GLU A CA 1
ATOM 667 C C . GLU A 1 84 ? 1.401 -5.629 4.228 1.00 95.81 84 GLU A C 1
ATOM 669 O O . GLU A 1 84 ? 1.596 -4.449 4.497 1.00 95.81 84 GLU A O 1
ATOM 674 N N . GLN A 1 85 ? 0.201 -6.193 4.314 1.00 96.19 85 GLN A N 1
ATOM 675 C CA . GLN A 1 85 ? -1.011 -5.523 4.754 1.00 96.19 85 GLN A CA 1
ATOM 676 C C . GLN A 1 85 ? -1.447 -6.099 6.104 1.00 96.19 85 GLN A C 1
ATOM 678 O O . GLN A 1 85 ? -1.621 -7.314 6.250 1.00 96.19 85 GLN A O 1
ATOM 683 N N . LEU A 1 86 ? -1.643 -5.222 7.084 1.00 96.00 86 LEU A N 1
ATOM 684 C CA . LEU A 1 86 ? -2.030 -5.557 8.452 1.00 96.00 86 LEU A CA 1
ATOM 685 C C . LEU A 1 86 ? -3.281 -4.776 8.830 1.00 96.00 86 LEU A C 1
ATOM 687 O O . LEU A 1 86 ? -3.326 -3.559 8.680 1.00 96.00 86 LEU A O 1
ATOM 691 N N . GLU A 1 87 ? -4.294 -5.468 9.332 1.00 94.81 87 GLU A N 1
ATOM 692 C CA . GLU A 1 87 ? -5.451 -4.812 9.925 1.00 94.81 87 GLU A CA 1
ATOM 693 C C . GLU A 1 87 ? -5.105 -4.281 11.316 1.00 94.81 87 GLU A C 1
ATOM 695 O O . GLU A 1 87 ? -4.484 -4.969 12.128 1.00 94.81 87 GLU A O 1
ATOM 700 N N . GLU A 1 88 ? -5.578 -3.075 11.606 1.00 91.94 88 GLU A N 1
ATOM 701 C CA . GLU A 1 88 ? -5.593 -2.492 12.939 1.00 91.94 88 GLU A CA 1
ATOM 702 C C . GLU A 1 88 ? -7.038 -2.176 13.362 1.00 91.94 88 GLU A C 1
ATOM 704 O O . GLU A 1 88 ? -7.907 -1.985 12.510 1.00 91.94 88 GLU A O 1
ATOM 709 N N . PRO A 1 89 ? -7.326 -2.043 14.673 1.00 88.31 89 PRO A N 1
ATOM 710 C CA . PRO A 1 89 ? -8.683 -1.771 15.168 1.00 88.31 89 PRO A CA 1
ATOM 711 C C . PRO A 1 89 ? -9.382 -0.539 14.567 1.00 88.31 89 PRO A C 1
ATOM 713 O O . PRO A 1 89 ? -10.598 -0.415 14.663 1.00 88.31 89 PRO A O 1
ATOM 716 N N . ASN A 1 90 ? -8.628 0.393 13.991 1.00 89.12 90 ASN A N 1
ATOM 717 C CA . ASN A 1 90 ? -9.105 1.654 13.422 1.00 89.12 90 ASN A CA 1
ATOM 718 C C . ASN A 1 90 ? -8.501 1.939 12.035 1.00 89.12 90 ASN A C 1
ATOM 720 O O . ASN A 1 90 ? -8.380 3.108 11.650 1.00 89.12 90 ASN A O 1
ATOM 724 N N . GLY A 1 91 ? -8.070 0.902 11.313 1.00 93.94 91 GLY A N 1
ATOM 725 C CA . GLY A 1 91 ? -7.587 1.063 9.951 1.00 93.94 91 GLY A CA 1
ATOM 726 C C . GLY A 1 91 ? -6.704 -0.075 9.463 1.00 93.94 91 GLY A C 1
ATOM 727 O O . GLY A 1 91 ? -6.883 -1.231 9.835 1.00 93.94 91 GLY A O 1
ATOM 728 N N . VAL A 1 92 ? -5.761 0.263 8.588 1.00 96.50 92 VAL A N 1
ATOM 729 C CA . VAL A 1 92 ? -4.876 -0.698 7.926 1.00 96.50 92 VAL A CA 1
ATOM 730 C C . VAL A 1 92 ? -3.480 -0.102 7.820 1.00 96.50 92 VAL A C 1
ATOM 732 O O . VAL A 1 92 ? -3.318 1.070 7.480 1.00 96.50 92 VAL A O 1
ATOM 735 N N . VAL A 1 93 ? -2.472 -0.926 8.079 1.00 96.12 93 VAL A N 1
ATOM 736 C CA . VAL A 1 93 ? -1.067 -0.606 7.836 1.00 96.12 93 VAL A CA 1
ATOM 737 C C . VAL A 1 93 ? -0.609 -1.351 6.590 1.00 96.12 93 VAL A C 1
ATOM 739 O O . VAL A 1 93 ? -0.799 -2.562 6.477 1.00 96.12 93 VAL A O 1
ATOM 742 N N . LEU A 1 94 ? 0.004 -0.623 5.662 1.00 96.31 94 LEU A N 1
ATOM 743 C CA . LEU A 1 94 ? 0.688 -1.175 4.501 1.00 96.31 94 LEU A CA 1
ATOM 744 C C . LEU A 1 94 ? 2.191 -0.961 4.658 1.00 96.31 94 LEU A C 1
ATOM 746 O O . LEU A 1 94 ? 2.652 0.170 4.782 1.00 96.31 94 LEU A O 1
ATOM 750 N N . ARG A 1 95 ? 2.963 -2.038 4.589 1.00 95.25 95 ARG A N 1
ATOM 751 C CA . ARG A 1 95 ? 4.421 -2.004 4.498 1.00 95.25 95 ARG A CA 1
ATOM 752 C C . ARG A 1 95 ? 4.847 -2.397 3.099 1.00 95.25 95 ARG A C 1
ATOM 754 O O . ARG A 1 95 ? 4.368 -3.390 2.559 1.00 95.25 95 ARG A O 1
ATOM 761 N N . VAL A 1 96 ? 5.762 -1.620 2.543 1.00 92.94 96 VAL A N 1
ATOM 762 C CA . VAL A 1 96 ? 6.391 -1.857 1.248 1.00 92.94 96 VAL A CA 1
ATOM 763 C C . VAL A 1 96 ? 7.881 -2.012 1.497 1.00 92.94 96 VAL A C 1
ATOM 765 O O . VAL A 1 96 ? 8.530 -1.077 1.967 1.00 92.94 96 VAL A O 1
ATOM 768 N N . THR A 1 97 ? 8.414 -3.194 1.210 1.00 91.38 97 THR A N 1
ATOM 769 C CA . THR A 1 97 ? 9.822 -3.534 1.416 1.00 91.38 97 THR A CA 1
ATOM 770 C C . THR A 1 97 ? 10.529 -3.628 0.074 1.00 91.38 97 THR A C 1
ATOM 772 O O . THR A 1 97 ? 10.156 -4.445 -0.770 1.00 91.38 97 THR A O 1
ATOM 775 N N . ALA A 1 98 ? 11.542 -2.782 -0.108 1.00 83.06 98 ALA A N 1
ATOM 776 C CA . ALA A 1 98 ? 12.462 -2.826 -1.235 1.00 83.06 98 ALA A CA 1
ATOM 777 C C . ALA A 1 98 ? 13.333 -4.086 -1.171 1.00 83.06 98 ALA A C 1
ATOM 779 O O . ALA A 1 98 ? 13.657 -4.546 -0.070 1.00 83.06 98 ALA A O 1
ATOM 780 N N . PRO A 1 99 ? 13.751 -4.637 -2.323 1.00 74.25 99 PRO A N 1
ATOM 781 C CA . PRO A 1 99 ? 14.827 -5.610 -2.312 1.00 74.25 99 PRO A CA 1
ATOM 782 C C . PRO A 1 99 ? 16.074 -4.950 -1.696 1.00 74.25 99 PRO A C 1
ATOM 784 O O . PRO A 1 99 ? 16.271 -3.738 -1.853 1.00 74.25 99 PRO A O 1
ATOM 787 N N . PRO A 1 100 ? 16.917 -5.709 -0.973 1.00 67.81 100 PRO A N 1
ATOM 788 C CA . PRO A 1 100 ? 18.185 -5.180 -0.495 1.00 67.81 100 PRO A CA 1
ATOM 789 C C . PRO A 1 100 ? 18.950 -4.635 -1.698 1.00 67.81 100 PRO A C 1
ATOM 791 O O . PRO A 1 100 ? 19.016 -5.304 -2.729 1.00 67.81 100 PRO A O 1
ATOM 794 N N . ALA A 1 101 ? 19.499 -3.424 -1.578 1.00 59.34 101 ALA A N 1
ATOM 795 C CA . ALA A 1 101 ? 20.286 -2.839 -2.650 1.00 59.34 101 ALA A CA 1
ATOM 796 C C . ALA A 1 101 ? 21.408 -3.819 -3.010 1.00 59.34 101 ALA A C 1
ATOM 798 O O . ALA A 1 101 ? 22.357 -4.003 -2.245 1.00 59.34 101 ALA A O 1
ATOM 799 N N . THR A 1 102 ? 21.308 -4.467 -4.170 1.00 48.69 102 THR A N 1
ATOM 800 C CA . THR A 1 102 ? 22.490 -5.030 -4.803 1.00 48.69 102 THR A CA 1
ATOM 801 C C . THR A 1 102 ? 23.364 -3.831 -5.096 1.00 48.69 102 THR A C 1
ATOM 803 O O . THR A 1 102 ? 23.011 -3.001 -5.932 1.00 48.69 102 THR A O 1
ATOM 806 N N . VAL A 1 103 ? 24.449 -3.695 -4.333 1.00 42.66 103 VAL A N 1
ATOM 807 C CA . VAL A 1 103 ? 25.568 -2.807 -4.644 1.00 42.66 103 VAL A CA 1
ATOM 808 C C . VAL A 1 103 ? 25.835 -2.943 -6.138 1.00 42.66 103 VAL A C 1
ATOM 810 O O . VAL A 1 103 ? 26.353 -3.963 -6.588 1.00 42.66 103 VAL A O 1
ATOM 813 N N . GLN A 1 104 ? 25.407 -1.950 -6.916 1.00 41.88 104 GLN A N 1
ATOM 814 C CA . GLN A 1 104 ? 25.877 -1.793 -8.278 1.00 41.88 104 GLN A CA 1
ATOM 815 C C . GLN A 1 104 ? 27.348 -1.423 -8.119 1.00 41.88 104 GLN A C 1
ATOM 817 O O . GLN A 1 104 ? 27.685 -0.301 -7.750 1.00 41.88 104 GLN A O 1
ATOM 822 N N . SER A 1 105 ? 28.227 -2.415 -8.251 1.00 40.25 105 SER A N 1
ATOM 823 C CA . SER A 1 105 ? 29.637 -2.156 -8.498 1.00 40.25 105 SER A CA 1
ATOM 824 C C . SER A 1 105 ? 29.723 -1.559 -9.897 1.00 40.25 105 SER A C 1
ATOM 826 O O . SER A 1 105 ? 29.790 -2.297 -10.877 1.00 40.25 105 SER A O 1
ATOM 828 N N . ASP A 1 106 ? 29.657 -0.230 -9.977 1.00 42.59 106 ASP A N 1
ATOM 829 C CA . ASP A 1 106 ? 30.159 0.512 -11.130 1.00 42.59 106 ASP A CA 1
ATOM 830 C C . ASP A 1 106 ? 31.631 0.113 -11.319 1.00 42.59 106 ASP A C 1
ATOM 832 O O . ASP A 1 106 ? 32.452 0.269 -10.408 1.00 42.59 106 ASP A O 1
ATOM 836 N N . GLY A 1 107 ? 31.915 -0.512 -12.462 1.00 39.03 107 GLY A N 1
ATOM 837 C CA . GLY A 1 107 ? 33.261 -0.877 -12.908 1.00 39.03 107 GLY A CA 1
ATOM 838 C C . GLY A 1 107 ? 33.997 0.275 -13.573 1.00 39.03 107 GLY A C 1
ATOM 839 O O . GLY A 1 107 ? 33.333 1.232 -14.028 1.00 39.03 107 GLY A O 1
#

Sequence (107 aa):
MKVQLRRRVVPALDPGADPACSLTPEAGKRRAPDMERLFSQLREQRQTEGGNEFVFRGDPDTLWAEVSRFVDEESACCPFFTYEQLEEPNGVVLRVTAPPATVQSDG

Foldseek 3Di:
DPPPKDKDKDAQPDLPDDLDQPDDPVNVVVCVVLVVVLCVQWDDWDADPFGIKTWGFADAVVQVVSVVVVCVVCCVRPSSWMWMWIGDPGYIMIDIGHRPDPPPPPD

Radius of gyration: 15.12 Å; chains: 1; bounding box: 49×23×40 Å

pLDDT: mean 82.34, std 14.9, range [39.03, 96.5]